Protein AF-A0A9D3ZYN7-F1 (afdb_monomer_lite)

Foldseek 3Di:
DDDPVQQCDCVVVVHVNDPPVVVVLLVVLVVVLVCLLPPCVDPVVVVCCVPFNVVSDLLPTDDDPDDDPNNVSSNVSCVVCVVVDDDPDDPVPPDDVVPPD

pLDDT: mean 78.87, std 13.66, range [35.66, 93.31]

Organism: NCBI:txid47602

Structure (mmCIF, N/CA/C/O backbone):
data_AF-A0A9D3ZYN7-F1
#
_entry.id   AF-A0A9D3ZYN7-F1
#
loop_
_atom_site.group_PDB
_atom_site.id
_atom_site.type_symbol
_atom_site.label_atom_id
_atom_site.label_alt_id
_atom_site.label_comp_id
_atom_site.label_asym_id
_atom_site.label_entity_id
_atom_site.label_seq_id
_atom_site.pdbx_PDB_ins_code
_atom_site.Cartn_x
_atom_site.Cartn_y
_atom_site.Cartn_z
_atom_site.occupancy
_atom_site.B_iso_or_equiv
_atom_site.auth_seq_id
_atom_site.auth_comp_id
_atom_site.auth_asym_id
_atom_site.auth_atom_id
_atom_site.pdbx_PDB_model_num
ATOM 1 N N . MET A 1 1 ? 27.147 14.239 -19.522 1.00 59.78 1 MET A N 1
ATOM 2 C CA . MET A 1 1 ? 26.603 13.266 -18.548 1.00 59.78 1 MET A CA 1
ATOM 3 C C . MET A 1 1 ? 25.426 12.561 -19.214 1.00 59.78 1 MET A C 1
ATOM 5 O O . MET A 1 1 ? 24.593 13.255 -19.784 1.00 59.78 1 MET A O 1
ATOM 9 N N . LEU A 1 2 ? 25.399 11.224 -19.264 1.00 70.38 2 LEU A N 1
ATOM 10 C CA . LEU A 1 2 ? 24.319 10.483 -19.938 1.00 70.38 2 LEU A CA 1
ATOM 11 C C . LEU A 1 2 ? 22.997 10.612 -19.151 1.00 70.38 2 LEU A C 1
ATOM 13 O O . LEU A 1 2 ? 23.034 10.552 -17.920 1.00 70.38 2 LEU A O 1
ATOM 17 N N . PRO A 1 3 ? 21.834 10.765 -19.813 1.00 78.62 3 PRO A N 1
ATOM 18 C CA . PRO A 1 3 ? 20.543 10.812 -19.130 1.00 78.62 3 PRO A CA 1
ATOM 19 C C . PRO A 1 3 ? 20.247 9.500 -18.389 1.00 78.62 3 PRO A C 1
ATOM 21 O O . PRO A 1 3 ? 20.380 8.423 -18.969 1.00 78.62 3 PRO A O 1
ATOM 24 N N . TRP A 1 4 ? 19.762 9.575 -17.143 1.00 74.56 4 TRP A N 1
ATOM 25 C CA . TRP A 1 4 ? 19.397 8.402 -16.324 1.00 74.56 4 TRP A CA 1
ATOM 26 C C . TRP A 1 4 ? 18.426 7.449 -17.040 1.00 74.56 4 TRP A C 1
ATOM 28 O O . TRP A 1 4 ? 18.565 6.230 -16.968 1.00 74.56 4 TRP A O 1
ATOM 38 N N . LYS A 1 5 ? 17.498 8.011 -17.826 1.00 75.12 5 LYS A N 1
ATOM 39 C CA . LYS A 1 5 ? 16.547 7.257 -18.656 1.00 75.12 5 LYS 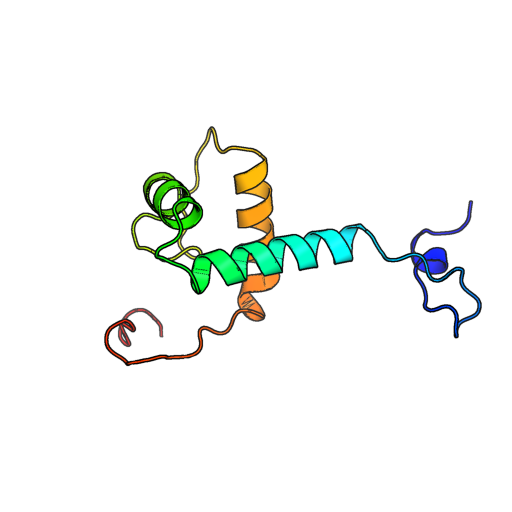A CA 1
ATOM 40 C C . LYS A 1 5 ? 17.224 6.344 -19.681 1.00 75.12 5 LYS A C 1
ATOM 42 O O . LYS A 1 5 ? 16.681 5.288 -19.977 1.00 75.12 5 LYS A O 1
ATOM 47 N N . ASN A 1 6 ? 18.396 6.724 -20.191 1.00 75.44 6 ASN A N 1
ATOM 48 C CA . ASN A 1 6 ? 19.135 5.945 -21.187 1.00 75.44 6 ASN A CA 1
ATOM 49 C C . ASN A 1 6 ? 19.914 4.801 -20.530 1.00 75.44 6 ASN A C 1
ATOM 51 O O . ASN A 1 6 ? 20.119 3.768 -21.151 1.00 75.44 6 ASN A O 1
ATOM 55 N N . LEU A 1 7 ? 20.314 4.960 -19.264 1.00 76.50 7 LEU A N 1
ATOM 56 C CA . LEU A 1 7 ? 20.956 3.898 -18.485 1.00 76.50 7 LEU A CA 1
ATOM 57 C C . LEU A 1 7 ? 19.952 2.829 -18.036 1.00 76.50 7 LEU A C 1
ATOM 59 O O . LEU A 1 7 ? 20.335 1.667 -17.876 1.00 76.50 7 LEU A O 1
ATOM 63 N N . CYS A 1 8 ? 18.684 3.226 -17.864 1.00 77.69 8 CYS A N 1
ATOM 64 C CA . CYS A 1 8 ? 17.621 2.343 -17.392 1.00 77.69 8 CYS A CA 1
ATOM 65 C C . CYS A 1 8 ? 16.928 1.510 -18.479 1.00 77.69 8 CYS A C 1
ATOM 67 O O . CYS A 1 8 ? 16.031 0.725 -18.176 1.00 77.69 8 CYS A O 1
ATOM 69 N N . GLN A 1 9 ? 17.312 1.680 -19.746 1.00 77.62 9 GLN A N 1
ATOM 70 C CA . GLN A 1 9 ? 16.752 0.885 -20.836 1.00 77.62 9 GLN A CA 1
ATOM 71 C C . GLN A 1 9 ? 17.222 -0.577 -20.745 1.00 77.62 9 GLN A C 1
ATOM 73 O O . GLN A 1 9 ? 18.336 -0.832 -20.275 1.00 77.62 9 GLN A O 1
ATOM 78 N N . PRO A 1 10 ? 16.414 -1.547 -21.214 1.00 73.06 10 PRO A N 1
ATOM 79 C CA . PRO A 1 10 ? 16.808 -2.951 -21.254 1.00 73.06 10 PRO A CA 1
ATOM 80 C C . PRO A 1 10 ? 18.128 -3.152 -22.007 1.00 73.06 10 PRO A C 1
ATOM 82 O O . PRO A 1 10 ? 18.383 -2.481 -23.009 1.00 73.06 10 PRO A O 1
ATOM 85 N N . LYS A 1 11 ? 18.940 -4.136 -21.590 1.00 76.56 11 LYS A N 1
ATOM 86 C CA . LYS A 1 11 ? 20.223 -4.451 -22.255 1.00 76.56 11 LYS A CA 1
ATOM 87 C C . LYS A 1 11 ? 20.077 -4.718 -23.758 1.00 76.56 11 LYS A C 1
ATOM 89 O O . LYS A 1 11 ? 20.979 -4.403 -24.525 1.00 76.56 11 LYS A O 1
ATOM 94 N N . GLY A 1 12 ? 18.919 -5.231 -24.187 1.00 73.69 12 GLY A N 1
ATOM 95 C CA . GLY A 1 12 ? 18.593 -5.456 -25.60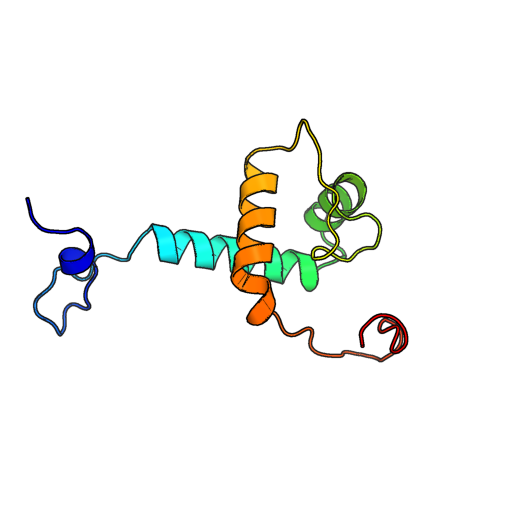0 1.00 73.69 12 GLY A CA 1
ATOM 96 C C . GLY A 1 12 ? 18.511 -4.186 -26.461 1.00 73.69 12 GLY A C 1
ATOM 97 O O . GLY A 1 12 ? 18.594 -4.289 -27.677 1.00 73.69 12 GLY A O 1
ATOM 98 N N . 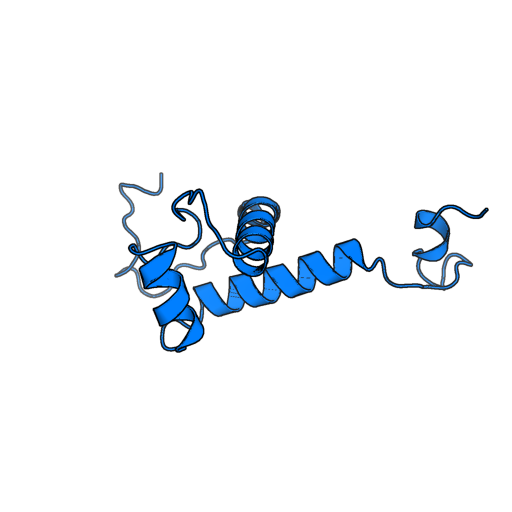MET A 1 13 ? 18.400 -2.997 -25.858 1.00 75.19 13 MET A N 1
ATOM 99 C CA . MET A 1 13 ? 18.437 -1.699 -26.552 1.00 75.19 13 MET A CA 1
ATOM 100 C C . MET A 1 13 ? 19.823 -1.027 -26.512 1.00 75.19 13 MET A C 1
ATOM 102 O O . MET A 1 13 ? 19.937 0.167 -26.774 1.00 75.19 13 MET A O 1
ATOM 106 N N . GLY A 1 14 ? 20.890 -1.759 -26.169 1.00 67.81 14 GLY A N 1
ATOM 107 C CA . GLY A 1 14 ? 22.255 -1.211 -26.130 1.00 67.81 14 GLY A CA 1
ATOM 108 C C . GLY A 1 14 ? 22.555 -0.340 -24.904 1.00 67.81 14 GLY A C 1
ATOM 109 O O . GLY A 1 14 ? 23.568 0.355 -24.864 1.00 67.81 14 GLY A O 1
ATOM 110 N N . ALA A 1 15 ? 21.687 -0.380 -23.894 1.00 75.19 15 ALA A N 1
ATOM 111 C CA . ALA A 1 15 ? 21.873 0.283 -22.610 1.00 75.19 15 ALA A CA 1
ATOM 112 C C . ALA A 1 15 ? 22.439 -0.659 -21.539 1.00 75.19 15 ALA A C 1
ATOM 114 O O . ALA A 1 15 ? 22.509 -1.874 -21.714 1.00 75.19 15 ALA A O 1
ATOM 115 N N . ILE A 1 16 ? 22.820 -0.098 -20.388 1.00 78.19 16 ILE A N 1
ATOM 116 C CA . ILE A 1 16 ? 23.442 -0.859 -19.290 1.00 78.19 16 ILE A CA 1
ATOM 117 C C . ILE A 1 16 ? 22.436 -1.816 -18.617 1.00 78.19 16 ILE A C 1
ATOM 119 O O . ILE A 1 16 ? 22.837 -2.834 -18.045 1.00 78.19 16 ILE A O 1
ATOM 123 N N . GLY A 1 17 ? 21.129 -1.543 -18.714 1.00 70.00 17 GLY A N 1
ATOM 124 C CA . GLY A 1 17 ? 20.099 -2.348 -18.055 1.00 70.00 17 GLY A CA 1
ATOM 125 C C . GLY A 1 17 ? 20.003 -2.089 -16.557 1.00 70.00 17 GLY A C 1
ATOM 126 O O . GLY A 1 17 ? 19.695 -3.012 -15.805 1.00 70.00 17 GLY A O 1
ATOM 127 N N . ILE A 1 18 ? 20.311 -0.869 -16.108 1.00 75.00 18 ILE A N 1
ATOM 128 C CA . ILE A 1 18 ? 20.157 -0.486 -14.702 1.00 75.00 18 ILE A CA 1
ATOM 129 C C . ILE A 1 18 ? 18.662 -0.380 -14.398 1.00 75.00 18 ILE A C 1
ATOM 131 O O . ILE A 1 18 ? 17.901 0.194 -15.163 1.00 75.00 18 ILE A O 1
ATOM 135 N N . GLN A 1 19 ? 18.201 -0.936 -13.287 1.00 78.31 19 GLN A N 1
ATOM 136 C CA . GLN A 1 19 ? 16.797 -0.790 -12.928 1.00 78.31 19 GLN A CA 1
ATOM 137 C C . GLN A 1 19 ? 16.514 0.644 -12.467 1.00 78.31 19 GLN A C 1
ATOM 139 O O . GLN A 1 19 ? 17.245 1.184 -11.633 1.00 78.31 19 GLN A O 1
ATOM 144 N N . ASP A 1 20 ? 15.436 1.254 -12.964 1.00 83.81 20 ASP A N 1
ATOM 145 C CA . ASP A 1 20 ? 14.989 2.544 -12.443 1.00 83.81 20 ASP A CA 1
ATOM 146 C C . ASP A 1 20 ? 14.581 2.375 -10.969 1.00 83.81 20 ASP A C 1
ATOM 148 O O . ASP A 1 20 ? 13.522 1.829 -10.649 1.00 83.81 20 ASP A O 1
ATOM 152 N N . MET A 1 21 ? 15.444 2.841 -10.062 1.00 83.56 21 MET A N 1
ATOM 153 C CA . MET A 1 21 ? 15.241 2.724 -8.617 1.00 83.56 21 MET A CA 1
ATOM 154 C C . MET A 1 21 ? 13.955 3.401 -8.148 1.00 83.56 21 MET A C 1
ATOM 156 O O . MET A 1 21 ? 13.366 2.961 -7.164 1.00 83.56 21 MET A O 1
ATOM 160 N N . ARG A 1 22 ? 13.492 4.455 -8.833 1.00 86.06 22 ARG A N 1
ATOM 161 C CA . ARG A 1 22 ? 12.237 5.116 -8.467 1.00 86.06 22 ARG A CA 1
ATOM 162 C C . ARG A 1 22 ? 11.065 4.185 -8.730 1.00 86.06 22 ARG A C 1
ATOM 164 O O . ARG A 1 22 ? 10.255 3.973 -7.833 1.00 86.06 22 ARG A O 1
ATOM 171 N N . LEU A 1 23 ? 11.005 3.600 -9.926 1.00 84.44 23 LEU A N 1
ATOM 172 C CA . LEU A 1 23 ? 9.960 2.639 -10.286 1.00 84.44 23 LEU A CA 1
ATOM 173 C C . LEU A 1 23 ? 10.033 1.384 -9.415 1.00 84.44 23 LEU A C 1
ATOM 175 O O . LEU A 1 23 ? 9.003 0.897 -8.955 1.00 84.44 23 LEU A O 1
ATOM 179 N N . PHE A 1 24 ? 11.240 0.903 -9.119 1.00 86.56 24 PHE A N 1
ATOM 180 C CA . PHE A 1 24 ? 11.423 -0.231 -8.220 1.00 86.56 24 PHE A CA 1
ATOM 181 C C . PHE A 1 24 ? 10.930 0.062 -6.799 1.00 86.56 24 PHE A C 1
ATOM 183 O O . PHE A 1 24 ? 10.204 -0.745 -6.225 1.00 86.56 24 PHE A O 1
ATOM 190 N N . ASN A 1 25 ? 11.249 1.235 -6.248 1.00 90.19 25 ASN A N 1
ATOM 191 C CA . ASN A 1 25 ? 10.766 1.638 -4.929 1.00 90.19 25 ASN A CA 1
ATOM 192 C C . ASN A 1 25 ? 9.243 1.800 -4.900 1.00 90.19 25 ASN A C 1
ATOM 194 O O . ASN A 1 25 ? 8.614 1.358 -3.942 1.00 90.19 25 ASN A O 1
ATOM 198 N N . ILE A 1 26 ? 8.637 2.369 -5.948 1.00 89.06 26 ILE A N 1
ATOM 199 C CA . ILE A 1 26 ? 7.172 2.446 -6.071 1.00 89.06 26 ILE A CA 1
ATOM 200 C C . ILE A 1 26 ? 6.567 1.037 -6.090 1.00 89.06 26 ILE A C 1
ATOM 202 O O . ILE A 1 26 ? 5.605 0.785 -5.371 1.00 89.06 26 ILE A O 1
ATOM 206 N N . ALA A 1 27 ? 7.156 0.097 -6.833 1.00 89.56 27 ALA A N 1
ATOM 207 C CA . ALA A 1 27 ? 6.699 -1.291 -6.861 1.00 89.56 27 ALA A CA 1
ATOM 208 C C . ALA A 1 27 ? 6.833 -1.981 -5.489 1.00 89.56 27 ALA A C 1
ATOM 210 O O . ALA A 1 27 ? 5.927 -2.696 -5.059 1.00 89.56 27 ALA A O 1
ATOM 211 N N . LEU A 1 28 ? 7.930 -1.739 -4.762 1.00 91.38 28 LEU A N 1
ATOM 212 C CA . LEU A 1 28 ? 8.115 -2.252 -3.402 1.00 91.38 28 LEU A CA 1
ATOM 213 C C . LEU A 1 28 ? 7.089 -1.673 -2.424 1.00 91.38 28 LEU A C 1
ATOM 215 O O . LEU A 1 28 ? 6.537 -2.424 -1.619 1.00 91.38 28 LEU A O 1
ATOM 219 N N . LEU A 1 29 ? 6.812 -0.369 -2.502 1.00 93.31 29 LEU A N 1
ATOM 220 C CA . LEU A 1 29 ? 5.775 0.281 -1.702 1.00 93.31 29 LEU A CA 1
ATOM 221 C C . LEU A 1 29 ? 4.391 -0.273 -2.051 1.00 93.31 29 LEU A C 1
ATOM 223 O O . LEU A 1 29 ? 3.654 -0.652 -1.146 1.00 93.31 29 LEU A O 1
ATOM 227 N N . GLY A 1 30 ? 4.082 -0.438 -3.339 1.00 91.06 30 GLY A N 1
ATOM 228 C CA . GLY A 1 30 ? 2.861 -1.092 -3.806 1.00 91.06 30 GLY A CA 1
ATOM 229 C C . GLY A 1 30 ? 2.706 -2.504 -3.243 1.00 91.06 30 GLY A C 1
ATOM 230 O O . GLY A 1 30 ? 1.645 -2.861 -2.740 1.00 91.06 30 GLY A O 1
ATOM 231 N N . ARG A 1 31 ? 3.783 -3.294 -3.195 1.00 90.62 31 ARG A N 1
ATOM 232 C CA . ARG A 1 31 ? 3.758 -4.611 -2.541 1.00 90.62 31 ARG A CA 1
ATOM 233 C C . ARG A 1 31 ? 3.429 -4.515 -1.048 1.00 90.62 31 ARG A C 1
ATOM 235 O O . ARG A 1 31 ? 2.736 -5.390 -0.535 1.00 90.62 31 ARG A O 1
ATOM 242 N N . GLN A 1 32 ? 3.904 -3.489 -0.337 1.00 91.88 32 GLN A N 1
ATOM 243 C CA . GLN A 1 32 ? 3.523 -3.290 1.067 1.00 91.88 32 GLN A CA 1
ATOM 244 C C . GLN A 1 32 ? 2.052 -2.892 1.206 1.00 91.88 32 GLN A C 1
ATOM 246 O O . GLN A 1 32 ? 1.369 -3.452 2.058 1.00 91.88 32 GLN A O 1
ATOM 251 N N . VAL A 1 33 ? 1.550 -2.003 0.343 1.00 90.75 33 VAL A N 1
ATOM 252 C CA . VAL A 1 33 ? 0.122 -1.641 0.288 1.00 90.75 33 VAL A CA 1
ATOM 253 C C . VAL A 1 33 ? -0.730 -2.890 0.068 1.00 90.75 33 VAL A C 1
ATOM 255 O O . VAL A 1 33 ? -1.640 -3.155 0.848 1.00 90.75 33 VAL A O 1
ATOM 258 N N . TRP A 1 34 ? -0.366 -3.731 -0.903 1.00 89.12 34 TRP A N 1
ATOM 259 C CA . TRP A 1 34 ? -1.046 -5.000 -1.165 1.00 89.12 34 TRP A CA 1
ATOM 260 C C . TRP A 1 34 ? -1.073 -5.915 0.067 1.00 89.12 34 TRP A C 1
ATOM 262 O O . TRP A 1 34 ? -2.104 -6.505 0.383 1.00 89.12 34 TRP A O 1
ATOM 272 N N . ARG A 1 35 ? 0.039 -6.015 0.807 1.00 90.44 35 ARG A N 1
ATOM 273 C CA . ARG A 1 35 ? 0.093 -6.808 2.047 1.00 90.44 35 ARG A CA 1
ATOM 274 C C . ARG A 1 35 ? -0.806 -6.239 3.139 1.00 90.44 35 ARG A C 1
ATOM 276 O O . ARG A 1 35 ? -1.407 -7.026 3.859 1.00 90.44 35 ARG A O 1
ATOM 283 N N . LEU A 1 36 ? -0.898 -4.915 3.266 1.00 89.50 36 LEU A N 1
ATOM 284 C CA . LEU A 1 36 ? -1.800 -4.278 4.227 1.00 89.50 36 LEU A CA 1
ATOM 285 C C . LEU A 1 36 ? -3.266 -4.547 3.875 1.00 89.50 36 LEU A C 1
ATOM 287 O O . LEU A 1 36 ? -4.055 -4.817 4.767 1.00 89.50 36 LEU A O 1
ATOM 291 N N . VAL A 1 37 ? -3.620 -4.560 2.589 1.00 87.06 37 VAL A N 1
ATOM 292 C CA . VAL A 1 37 ? -4.987 -4.885 2.152 1.00 87.06 37 VAL A CA 1
ATOM 293 C C . VAL A 1 37 ? -5.337 -6.355 2.423 1.00 87.06 37 VAL A C 1
ATOM 295 O O . VAL A 1 37 ? -6.426 -6.647 2.910 1.00 87.06 37 VAL A O 1
ATOM 298 N N . ASN A 1 38 ? -4.416 -7.283 2.145 1.00 87.38 38 ASN A N 1
ATOM 299 C CA . ASN A 1 38 ? -4.70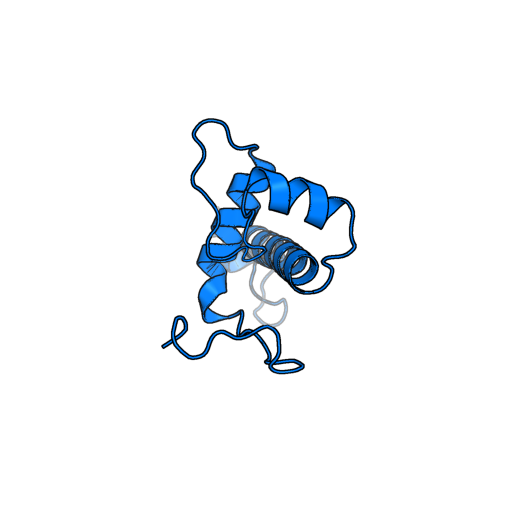1 -8.724 2.187 1.00 87.38 38 ASN A CA 1
ATOM 300 C C . ASN A 1 38 ? -4.420 -9.395 3.542 1.00 87.38 38 ASN A C 1
ATOM 302 O O . ASN A 1 38 ? -4.915 -10.490 3.790 1.00 87.38 38 ASN A O 1
ATOM 306 N N . ASN A 1 39 ? -3.612 -8.793 4.420 1.00 89.75 39 ASN A N 1
ATOM 307 C CA . ASN A 1 39 ? -3.191 -9.410 5.682 1.00 89.75 39 ASN A CA 1
ATOM 308 C C . ASN A 1 39 ? -3.551 -8.545 6.897 1.00 89.75 39 ASN A C 1
ATOM 310 O O . ASN A 1 39 ? -2.681 -7.958 7.557 1.00 89.75 39 ASN A O 1
ATOM 314 N N . LYS A 1 40 ? -4.852 -8.519 7.202 1.00 88.25 40 LYS A N 1
ATOM 315 C CA . LYS A 1 40 ? -5.426 -7.768 8.327 1.00 88.25 40 LYS A CA 1
ATOM 316 C C . LYS A 1 40 ? -5.020 -8.304 9.706 1.00 88.25 40 LYS A C 1
ATOM 318 O O . LYS A 1 40 ? -4.962 -7.559 10.678 1.00 88.25 40 LYS A O 1
ATOM 323 N N . GLU A 1 41 ? -4.650 -9.581 9.797 1.00 89.25 41 GLU A N 1
ATOM 324 C CA . GLU A 1 41 ? -4.224 -10.182 11.067 1.00 89.25 41 GLU A CA 1
ATOM 325 C C . GLU A 1 41 ? -2.808 -9.789 11.493 1.00 89.25 41 GLU A C 1
ATOM 327 O O . GLU A 1 41 ? -2.435 -9.948 12.661 1.00 89.25 41 GLU A O 1
ATOM 332 N N . SER A 1 42 ? -2.017 -9.243 10.567 1.00 91.50 42 SER A N 1
ATOM 333 C CA . SER A 1 42 ? -0.657 -8.818 10.867 1.00 91.50 42 SER A CA 1
ATOM 334 C C . SER A 1 42 ? -0.625 -7.693 11.908 1.00 91.50 42 SER A C 1
ATOM 336 O O . SER A 1 42 ? -1.409 -6.746 11.874 1.00 91.50 42 SER A O 1
ATOM 338 N N . ILE A 1 43 ? 0.356 -7.747 12.814 1.00 92.50 43 ILE A N 1
ATOM 339 C CA . ILE A 1 43 ? 0.603 -6.672 13.792 1.00 92.50 43 ILE A CA 1
ATOM 340 C C . ILE A 1 43 ? 0.823 -5.335 13.070 1.00 92.50 43 ILE A C 1
ATOM 342 O O . ILE A 1 43 ? 0.336 -4.300 13.514 1.00 92.50 43 ILE A O 1
ATOM 346 N N . CYS A 1 44 ? 1.509 -5.366 11.924 1.00 90.38 44 CYS A N 1
ATOM 347 C CA . CYS A 1 44 ? 1.727 -4.195 11.079 1.00 90.38 44 CYS A CA 1
ATOM 348 C C . CYS A 1 44 ? 0.401 -3.553 10.651 1.00 90.38 44 CYS A C 1
ATOM 350 O O . CYS A 1 44 ? 0.233 -2.344 10.805 1.00 90.38 44 CYS A O 1
ATOM 352 N N . PHE A 1 45 ? -0.561 -4.359 10.191 1.00 91.94 45 PHE A N 1
ATOM 353 C CA . PHE A 1 45 ? -1.896 -3.869 9.874 1.00 91.94 45 PHE A CA 1
ATOM 354 C C . PHE A 1 45 ? -2.582 -3.282 11.105 1.00 91.94 45 PHE A C 1
ATOM 356 O O . PHE A 1 45 ? -3.030 -2.145 11.043 1.00 91.94 45 PHE A O 1
ATOM 363 N N . LYS A 1 46 ? -2.615 -3.992 12.237 1.00 91.94 46 LYS A N 1
ATOM 364 C CA . LYS A 1 46 ? -3.301 -3.540 13.467 1.00 91.94 46 LYS A CA 1
ATOM 365 C C . LYS A 1 46 ? -2.740 -2.214 14.005 1.00 91.94 46 LYS A C 1
ATOM 367 O O . LYS A 1 46 ? -3.488 -1.330 14.418 1.00 91.94 46 LYS A O 1
ATOM 372 N N . VAL A 1 47 ? -1.419 -2.034 13.952 1.00 91.31 47 VAL A N 1
ATOM 373 C CA . VAL A 1 47 ? -0.752 -0.788 14.372 1.00 91.31 47 VAL A CA 1
ATOM 374 C C . VAL A 1 47 ? -1.000 0.356 13.384 1.00 91.31 47 VAL A C 1
ATOM 376 O O . VAL A 1 47 ? -1.195 1.496 13.801 1.00 91.31 47 VAL A O 1
ATOM 379 N N . LEU A 1 48 ? -0.976 0.087 12.076 1.00 90.38 48 LEU A N 1
ATOM 380 C CA . LEU A 1 48 ? -1.159 1.138 11.073 1.00 90.38 48 LEU A CA 1
ATOM 381 C C . LEU A 1 48 ? -2.631 1.534 10.900 1.00 90.38 48 LEU A C 1
ATOM 383 O O . LEU A 1 48 ? -2.905 2.726 10.803 1.00 90.38 48 LEU A O 1
ATOM 387 N N . SER A 1 49 ? -3.560 0.578 10.915 1.00 90.44 49 SER A N 1
ATOM 388 C CA . SER A 1 49 ? -5.011 0.817 10.831 1.00 90.44 49 SER A CA 1
ATOM 389 C C . SER A 1 49 ? -5.489 1.679 11.991 1.00 90.44 49 SER A C 1
ATOM 391 O O . SER A 1 49 ? -5.987 2.778 11.763 1.00 90.44 49 SER A O 1
ATOM 393 N N . SER A 1 50 ? -5.206 1.270 13.232 1.00 90.12 50 SER A N 1
ATOM 394 C CA . SER A 1 50 ? -5.583 2.029 14.435 1.00 90.12 50 SER A CA 1
ATOM 395 C C . SER A 1 50 ? -5.105 3.483 14.426 1.00 90.12 50 SER A C 1
ATOM 397 O O . SER A 1 50 ? -5.777 4.357 14.971 1.00 90.12 50 SER A O 1
ATOM 399 N N . LYS A 1 51 ? -3.958 3.764 13.797 1.00 89.62 51 LYS A N 1
ATOM 400 C CA . LYS A 1 51 ? -3.391 5.114 13.740 1.00 89.62 51 LYS A CA 1
ATOM 401 C C . LYS A 1 51 ? -3.828 5.924 12.520 1.00 89.62 51 LYS A C 1
ATOM 403 O O . LYS A 1 51 ? -4.030 7.130 12.646 1.00 89.62 51 LYS A O 1
ATOM 408 N N . TYR A 1 52 ? -3.909 5.301 11.347 1.00 89.31 52 TYR A N 1
ATOM 409 C CA . TYR A 1 52 ? -3.992 6.009 10.068 1.00 89.31 52 TYR A CA 1
ATOM 410 C C . TYR A 1 52 ? -5.261 5.721 9.261 1.00 89.31 52 TYR A C 1
ATOM 412 O O . TYR A 1 52 ? -5.674 6.579 8.486 1.00 89.31 52 TYR A O 1
ATOM 420 N N . PHE A 1 53 ? -5.884 4.556 9.423 1.00 88.06 53 PHE A N 1
ATOM 421 C CA . PHE A 1 53 ? -7.095 4.156 8.697 1.00 88.06 53 PHE A CA 1
ATOM 422 C C . PHE A 1 53 ? -7.964 3.249 9.590 1.00 88.06 53 PHE A C 1
ATOM 424 O O . PHE A 1 53 ? -7.982 2.034 9.405 1.00 88.06 53 PHE A O 1
ATOM 431 N N . PRO A 1 54 ? -8.658 3.819 10.593 1.00 84.50 54 PRO A N 1
ATOM 432 C CA . PRO A 1 54 ? -9.391 3.035 11.591 1.00 84.50 54 PRO A CA 1
ATOM 433 C C . PRO A 1 54 ? -10.595 2.278 11.012 1.00 84.50 54 PRO A C 1
ATOM 435 O O . PRO A 1 54 ? -11.010 1.285 11.594 1.00 84.50 54 PRO A O 1
ATOM 438 N N . ASP A 1 55 ? -11.111 2.697 9.852 1.00 83.25 55 ASP A N 1
ATOM 439 C CA . ASP A 1 55 ? -12.214 2.031 9.141 1.00 83.25 55 ASP A CA 1
ATOM 440 C C . ASP A 1 55 ? -11.746 0.832 8.287 1.00 83.25 55 ASP A C 1
ATOM 442 O O . ASP A 1 55 ? -12.420 0.438 7.337 1.00 83.25 55 ASP A O 1
ATOM 446 N N . ASP A 1 56 ? -10.539 0.310 8.541 1.00 81.19 56 ASP A N 1
ATOM 447 C CA . ASP A 1 56 ? -9.874 -0.764 7.784 1.00 81.19 56 ASP A CA 1
ATOM 448 C C . ASP A 1 56 ? -9.700 -0.508 6.276 1.00 81.19 56 ASP A C 1
ATOM 450 O O . ASP A 1 56 ? -9.270 -1.389 5.524 1.00 81.19 56 ASP A O 1
ATOM 454 N N . ASN A 1 57 ? -9.975 0.714 5.820 1.00 83.38 57 ASN A N 1
ATOM 455 C CA . ASN A 1 57 ? -9.837 1.119 4.433 1.00 83.38 57 ASN A CA 1
ATOM 456 C C . ASN A 1 57 ? -8.626 2.042 4.260 1.00 83.38 57 ASN A C 1
ATOM 458 O O . ASN A 1 57 ? -8.698 3.252 4.482 1.00 83.38 57 ASN A O 1
ATOM 462 N N . ILE A 1 58 ? -7.512 1.468 3.799 1.00 85.06 58 ILE A N 1
ATOM 463 C CA . ILE A 1 58 ? -6.259 2.198 3.553 1.00 85.06 58 ILE A CA 1
ATOM 464 C C . ILE A 1 58 ? -6.411 3.335 2.527 1.00 85.06 58 ILE A C 1
ATOM 466 O O . ILE A 1 58 ? -5.668 4.314 2.582 1.00 85.06 58 ILE A O 1
ATOM 470 N N . PHE A 1 59 ? -7.392 3.249 1.622 1.00 82.94 59 PHE A N 1
ATOM 471 C CA . PHE A 1 59 ? -7.672 4.287 0.625 1.00 82.94 59 PHE A CA 1
ATOM 472 C C . PHE A 1 59 ? -8.449 5.479 1.198 1.00 82.94 59 PHE A C 1
ATOM 474 O O . PHE A 1 59 ? -8.507 6.528 0.558 1.00 82.94 59 PHE A O 1
ATOM 481 N N . LYS A 1 60 ? -9.020 5.338 2.400 1.00 81.50 60 LYS A N 1
ATOM 482 C CA . LYS A 1 60 ? -9.691 6.404 3.164 1.00 81.50 60 LYS A CA 1
ATOM 483 C C . LYS A 1 60 ? -8.837 6.872 4.352 1.00 81.50 60 LYS A C 1
ATOM 485 O O . LYS A 1 60 ? -9.362 7.336 5.360 1.00 81.50 60 LYS A O 1
ATOM 490 N N . ALA A 1 61 ? -7.513 6.740 4.254 1.00 83.31 61 ALA A N 1
ATOM 491 C CA . ALA A 1 61 ? -6.610 7.107 5.336 1.00 83.31 61 ALA A CA 1
ATOM 492 C C . ALA A 1 61 ? -6.721 8.585 5.752 1.00 83.31 61 ALA A C 1
ATOM 494 O O . ALA A 1 61 ? -6.827 9.494 4.925 1.00 83.31 61 ALA A O 1
ATOM 495 N N . LYS A 1 62 ? -6.623 8.832 7.060 1.00 76.62 62 LYS A N 1
ATOM 496 C CA . LYS A 1 62 ? -6.694 10.167 7.650 1.00 76.62 62 LYS A CA 1
ATOM 497 C C . LYS A 1 62 ? -5.395 10.938 7.416 1.00 76.62 62 LYS A C 1
ATOM 499 O O . LYS A 1 62 ? -4.294 10.445 7.672 1.00 76.62 62 LYS A O 1
ATOM 504 N N . ARG A 1 63 ? -5.522 12.204 7.009 1.00 72.06 63 ARG A N 1
ATOM 505 C CA . ARG A 1 63 ? -4.389 13.135 6.949 1.00 72.06 63 ARG A CA 1
ATOM 506 C C . ARG A 1 63 ? -3.965 13.521 8.370 1.00 72.06 63 ARG A C 1
ATOM 508 O O . ARG A 1 63 ? -4.795 13.934 9.176 1.00 72.06 63 ARG A O 1
ATOM 515 N N . MET A 1 64 ? -2.679 13.370 8.678 1.00 79.44 64 MET A N 1
ATOM 516 C CA . MET A 1 64 ? -2.100 13.685 9.987 1.00 79.44 64 MET A CA 1
ATOM 517 C C . MET A 1 64 ? -0.930 14.659 9.849 1.00 79.44 64 MET A C 1
ATOM 519 O O . MET A 1 64 ? -0.037 14.422 9.039 1.00 79.44 64 MET A O 1
ATOM 523 N N . ASP A 1 65 ? -0.876 15.673 10.715 1.00 72.44 65 ASP A N 1
ATOM 524 C CA . ASP A 1 65 ? 0.174 16.706 10.690 1.00 72.44 65 ASP A CA 1
ATOM 525 C C . ASP A 1 65 ? 1.565 16.189 11.096 1.00 72.44 65 ASP A C 1
ATOM 527 O O . ASP A 1 65 ? 2.584 16.727 10.674 1.00 72.44 65 ASP A O 1
ATOM 531 N N . LYS A 1 66 ? 1.629 15.119 11.900 1.00 81.94 66 LYS A N 1
ATOM 532 C CA . LYS A 1 66 ? 2.880 14.483 12.361 1.00 81.94 66 LYS A CA 1
ATOM 533 C C . LYS A 1 66 ? 2.935 13.008 11.968 1.00 81.94 66 LYS A C 1
ATOM 535 O O . LYS A 1 66 ? 3.100 12.119 12.808 1.00 81.94 66 LYS A O 1
ATOM 540 N N . ALA A 1 67 ? 2.716 12.729 10.688 1.00 83.25 67 ALA A N 1
ATOM 541 C CA . ALA A 1 67 ? 2.864 11.380 10.163 1.00 83.25 67 ALA A CA 1
ATOM 542 C C . ALA A 1 67 ? 4.342 10.965 10.080 1.00 83.25 67 ALA A C 1
ATOM 544 O O . ALA A 1 67 ? 5.227 11.776 9.815 1.00 83.25 67 ALA A O 1
ATOM 545 N N . LEU A 1 68 ? 4.603 9.673 10.288 1.00 87.56 68 LEU A N 1
ATOM 546 C CA . LEU A 1 68 ? 5.920 9.086 10.057 1.00 87.56 68 LEU A CA 1
ATOM 547 C C . LEU A 1 68 ? 6.247 9.150 8.561 1.00 87.56 68 LEU A C 1
ATOM 549 O O . LEU A 1 68 ? 5.374 8.887 7.734 1.00 87.56 68 LEU A O 1
ATOM 553 N N . LEU A 1 69 ? 7.507 9.424 8.211 1.00 87.69 69 LEU A N 1
ATOM 554 C CA . LEU A 1 69 ? 7.952 9.477 6.813 1.00 87.69 69 LEU A CA 1
ATOM 555 C C . LEU A 1 69 ? 7.614 8.184 6.056 1.00 87.69 69 LEU A C 1
ATOM 557 O O . LEU A 1 69 ? 7.138 8.225 4.928 1.00 87.69 69 LEU A O 1
ATOM 561 N N . THR A 1 70 ? 7.784 7.034 6.711 1.00 87.69 70 THR A N 1
ATOM 562 C CA . THR A 1 70 ? 7.404 5.727 6.165 1.00 87.69 70 THR A CA 1
ATOM 563 C C . THR A 1 70 ? 5.921 5.667 5.801 1.00 87.69 70 THR A C 1
ATOM 565 O O . THR A 1 70 ? 5.579 5.148 4.742 1.00 87.69 70 THR A O 1
ATOM 568 N N . TRP A 1 71 ? 5.044 6.228 6.641 1.00 90.44 71 TRP A N 1
ATOM 569 C CA . TRP A 1 71 ? 3.613 6.289 6.352 1.00 90.44 71 TRP A CA 1
ATOM 570 C C . TRP A 1 71 ? 3.316 7.211 5.172 1.00 90.44 71 TRP A C 1
ATOM 572 O O . TRP A 1 71 ? 2.548 6.832 4.300 1.00 90.44 71 TRP A O 1
ATOM 582 N N . LEU A 1 72 ? 3.952 8.384 5.105 1.00 90.88 72 LEU A N 1
ATOM 583 C CA . LEU A 1 72 ? 3.778 9.307 3.980 1.00 90.88 72 LEU A CA 1
ATOM 584 C C . LEU A 1 72 ? 4.152 8.650 2.646 1.00 90.88 72 LEU A C 1
ATOM 586 O O . LEU A 1 72 ? 3.412 8.783 1.676 1.00 90.88 72 LEU A O 1
ATOM 590 N N . SER A 1 73 ? 5.247 7.887 2.610 1.00 91.50 73 SER A N 1
ATOM 591 C CA . SER A 1 73 ? 5.651 7.130 1.420 1.00 91.50 73 SER A CA 1
ATOM 592 C C . SER A 1 73 ? 4.639 6.046 1.040 1.00 91.50 73 SER A C 1
ATOM 594 O O . SER A 1 73 ? 4.351 5.870 -0.141 1.00 91.50 73 SER A O 1
ATOM 596 N N . ILE A 1 74 ? 4.084 5.329 2.024 1.00 91.06 74 ILE A N 1
ATOM 597 C CA . ILE A 1 74 ? 3.040 4.321 1.791 1.00 91.06 74 ILE A CA 1
ATOM 598 C C . ILE A 1 74 ? 1.764 4.995 1.283 1.00 91.06 74 ILE A C 1
ATOM 600 O O . ILE A 1 74 ? 1.239 4.571 0.264 1.00 91.06 74 ILE A O 1
ATOM 604 N N . ALA A 1 75 ? 1.303 6.065 1.931 1.00 90.00 75 ALA A N 1
ATOM 605 C CA . ALA A 1 75 ? 0.109 6.807 1.540 1.00 90.00 75 ALA A CA 1
ATOM 606 C C . ALA A 1 75 ? 0.228 7.382 0.120 1.00 90.00 75 ALA A C 1
ATOM 608 O O . ALA A 1 75 ? -0.689 7.222 -0.681 1.00 90.00 75 ALA A O 1
ATOM 609 N N . ALA A 1 76 ? 1.381 7.966 -0.222 1.00 89.69 76 ALA A N 1
ATOM 610 C CA . ALA A 1 76 ? 1.652 8.450 -1.572 1.00 89.69 76 ALA A CA 1
ATOM 611 C C . ALA A 1 76 ? 1.635 7.308 -2.603 1.00 89.69 76 ALA A C 1
ATOM 613 O O . ALA A 1 76 ? 1.045 7.451 -3.670 1.00 89.69 76 ALA A O 1
ATOM 614 N N . ALA A 1 77 ? 2.231 6.153 -2.289 1.00 90.25 77 ALA A N 1
ATOM 615 C CA . ALA A 1 77 ? 2.180 4.990 -3.173 1.00 90.25 77 ALA A CA 1
ATOM 616 C C . ALA A 1 77 ? 0.756 4.430 -3.321 1.00 90.25 77 ALA A C 1
ATOM 618 O O . ALA A 1 77 ? 0.370 4.062 -4.427 1.00 90.25 77 ALA A O 1
ATOM 619 N N . THR A 1 78 ? -0.034 4.401 -2.243 1.00 88.81 78 THR A N 1
ATOM 620 C CA . THR A 1 78 ? -1.452 4.016 -2.271 1.00 88.81 78 THR A CA 1
ATOM 621 C C . THR A 1 78 ? -2.249 4.928 -3.200 1.00 88.81 78 THR A C 1
ATOM 623 O O . THR A 1 78 ? -3.039 4.433 -3.997 1.00 88.81 78 THR A O 1
ATOM 626 N N . GLU A 1 79 ? -2.025 6.244 -3.143 1.00 88.38 79 GLU A N 1
ATOM 627 C CA . GLU A 1 79 ? -2.683 7.214 -4.024 1.00 88.38 79 GLU A CA 1
ATOM 628 C C . GLU A 1 79 ? -2.257 7.036 -5.489 1.00 88.38 79 GLU A C 1
ATOM 630 O O . GLU A 1 79 ? -3.106 6.938 -6.372 1.00 88.38 79 GLU A O 1
ATOM 635 N N . MET A 1 80 ? -0.951 6.902 -5.748 1.00 87.19 80 MET A N 1
ATOM 636 C CA . MET A 1 80 ? -0.412 6.681 -7.097 1.00 87.19 80 MET A CA 1
ATOM 637 C C . MET A 1 80 ? -0.923 5.392 -7.747 1.00 87.19 80 MET A C 1
ATOM 639 O O . MET A 1 80 ? -1.083 5.332 -8.964 1.00 87.19 80 MET A O 1
ATOM 643 N N . LEU A 1 81 ? -1.135 4.350 -6.946 1.00 84.94 81 LEU A N 1
ATOM 644 C CA . LEU A 1 81 ? -1.533 3.026 -7.413 1.00 84.94 81 LEU A CA 1
ATOM 645 C C . LEU A 1 81 ? -3.032 2.766 -7.245 1.00 84.94 81 LEU A C 1
ATOM 647 O O . LEU A 1 81 ? -3.477 1.662 -7.541 1.00 84.94 81 LEU A O 1
ATOM 651 N N . LYS A 1 82 ? -3.820 3.755 -6.804 1.00 83.19 82 LYS A N 1
ATOM 652 C CA . LYS A 1 82 ? -5.251 3.599 -6.506 1.00 83.19 82 LYS A CA 1
ATOM 653 C C . LYS A 1 82 ? -6.031 2.983 -7.669 1.00 83.19 82 LYS A C 1
ATOM 655 O O . LYS A 1 82 ? -6.826 2.085 -7.449 1.00 83.19 82 LYS A O 1
ATOM 660 N N . ASN A 1 83 ? -5.731 3.402 -8.899 1.00 78.94 83 ASN A N 1
ATOM 661 C CA . ASN A 1 83 ? -6.380 2.891 -10.113 1.00 78.94 83 ASN A CA 1
ATOM 662 C C . ASN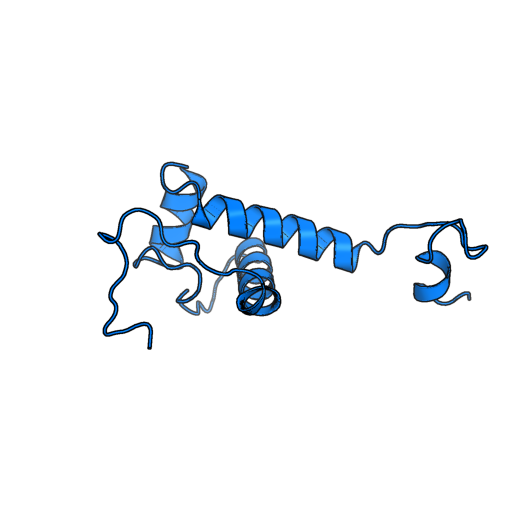 A 1 83 ? -5.889 1.496 -10.541 1.00 78.94 83 ASN A C 1
ATOM 664 O O . ASN A 1 83 ? -6.479 0.895 -11.427 1.00 78.94 83 ASN A O 1
ATOM 668 N N . GLY A 1 84 ? -4.768 1.016 -9.992 1.00 77.25 84 GLY A N 1
ATOM 669 C CA . GLY A 1 84 ? -4.236 -0.328 -10.248 1.00 77.25 84 GLY A CA 1
ATOM 670 C C . GLY A 1 84 ? -4.572 -1.332 -9.145 1.00 77.25 84 GLY A C 1
ATOM 671 O O . GLY A 1 84 ? -4.342 -2.528 -9.314 1.00 77.25 84 GLY A O 1
ATOM 672 N N . PHE A 1 85 ? -5.094 -0.856 -8.013 1.00 71.38 85 PHE A N 1
ATOM 673 C CA . PHE A 1 85 ? -5.619 -1.687 -6.942 1.00 71.38 85 PHE A CA 1
ATOM 674 C C . PHE A 1 85 ? -7.132 -1.813 -7.092 1.00 71.38 85 PHE A C 1
ATOM 676 O O . PHE A 1 85 ? -7.887 -1.135 -6.400 1.00 71.38 85 PHE A O 1
ATOM 683 N N . ASP A 1 86 ? -7.568 -2.718 -7.963 1.00 62.75 86 ASP A N 1
ATOM 684 C CA . ASP A 1 86 ? -8.954 -3.167 -7.938 1.00 62.75 86 ASP A CA 1
ATOM 685 C C . ASP A 1 86 ? -9.144 -4.131 -6.769 1.00 62.75 86 ASP A C 1
ATOM 687 O O . ASP A 1 86 ? -8.444 -5.140 -6.620 1.00 62.75 86 ASP A O 1
ATOM 691 N N . LEU A 1 87 ? -10.084 -3.782 -5.896 1.00 56.06 87 LEU A N 1
ATOM 692 C CA . LEU A 1 87 ? -10.482 -4.614 -4.774 1.00 56.06 87 LEU A CA 1
ATOM 693 C C . LEU A 1 87 ? -11.200 -5.837 -5.355 1.00 56.06 87 LEU A C 1
ATOM 695 O O . LEU A 1 87 ? -12.333 -5.734 -5.820 1.00 56.06 87 LEU A O 1
ATOM 699 N N . GLN A 1 88 ? -10.543 -7.000 -5.374 1.00 51.12 88 GLN A N 1
ATOM 700 C CA . GLN A 1 88 ? -11.256 -8.227 -5.711 1.00 51.12 88 GLN A CA 1
ATOM 701 C C . GLN A 1 88 ? -12.276 -8.513 -4.613 1.00 51.12 88 GLN A C 1
ATOM 703 O O . GLN A 1 88 ? -11.924 -8.715 -3.450 1.00 51.12 88 GLN A O 1
ATOM 708 N N . VAL A 1 89 ? -13.546 -8.506 -5.009 1.00 48.75 89 VAL A N 1
ATOM 709 C CA . VAL A 1 89 ? -14.675 -8.868 -4.162 1.00 48.75 89 VAL A CA 1
ATOM 710 C C . VAL A 1 89 ? -14.486 -10.307 -3.688 1.00 48.75 89 VAL A C 1
ATOM 712 O O . VAL A 1 89 ? -14.557 -11.244 -4.480 1.00 48.75 89 VAL A O 1
ATOM 715 N N . GLY A 1 90 ? -14.193 -10.469 -2.397 1.00 60.47 90 GLY A N 1
ATOM 716 C CA . GLY A 1 90 ? -14.261 -11.757 -1.711 1.00 60.47 90 GLY A CA 1
ATOM 717 C C . GLY A 1 90 ? -15.711 -12.107 -1.368 1.00 60.47 90 GLY A C 1
ATOM 718 O O . GLY A 1 90 ? -16.630 -11.818 -2.130 1.00 60.47 90 GLY A O 1
ATOM 719 N N . ASN A 1 91 ? -15.949 -12.693 -0.193 1.00 47.03 91 ASN A N 1
ATOM 720 C CA . ASN A 1 91 ? -17.320 -12.903 0.272 1.00 47.03 91 ASN A CA 1
ATOM 721 C C . ASN A 1 91 ? -17.983 -11.537 0.546 1.00 47.03 91 ASN A C 1
ATOM 723 O O . ASN A 1 91 ? -17.395 -10.696 1.230 1.00 47.03 91 ASN A O 1
ATOM 727 N N . GLY A 1 92 ? -19.180 -11.310 -0.005 1.00 51.62 92 GLY A N 1
ATOM 728 C CA . GLY A 1 92 ? -19.893 -10.020 -0.053 1.00 51.62 92 GLY A CA 1
ATOM 729 C C . GLY A 1 92 ? -20.264 -9.373 1.290 1.00 51.62 92 GLY A C 1
ATOM 730 O O . GLY A 1 92 ? -20.946 -8.356 1.297 1.00 51.62 92 GLY A O 1
ATOM 731 N N . ASP A 1 93 ? -19.787 -9.905 2.415 1.00 55.00 93 ASP A N 1
ATOM 732 C CA . ASP A 1 93 ? -20.034 -9.396 3.769 1.00 55.00 93 ASP A CA 1
ATOM 733 C C . ASP A 1 93 ? -19.273 -8.093 4.083 1.00 55.00 93 ASP A C 1
ATOM 735 O O . ASP A 1 93 ? -19.556 -7.427 5.075 1.00 55.00 93 ASP A O 1
ATOM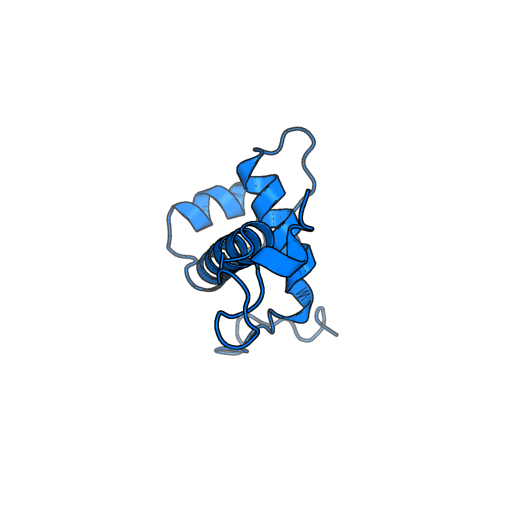 739 N N . SER A 1 94 ? -18.287 -7.721 3.256 1.00 53.94 94 SER A N 1
ATOM 740 C CA . SER A 1 94 ? -17.399 -6.566 3.487 1.00 53.94 94 SER A CA 1
ATOM 741 C C . SER A 1 94 ? -17.558 -5.420 2.480 1.00 53.94 94 SER A C 1
ATOM 743 O O . SER A 1 94 ? -16.791 -4.459 2.531 1.00 53.94 94 SER A O 1
ATOM 745 N N . ILE A 1 95 ? -18.556 -5.493 1.590 1.00 49.19 95 ILE A N 1
ATOM 746 C CA . ILE A 1 95 ? -18.802 -4.482 0.551 1.00 49.19 95 ILE A CA 1
ATOM 747 C C . ILE A 1 95 ? -20.131 -3.787 0.812 1.00 49.19 95 ILE A C 1
ATOM 749 O O . ILE A 1 95 ? -21.194 -4.403 0.770 1.00 49.19 95 ILE A O 1
ATOM 753 N N . ASN A 1 96 ? -20.071 -2.476 1.042 1.00 52.41 96 ASN A N 1
ATOM 754 C CA . ASN A 1 96 ? -21.255 -1.635 1.148 1.00 52.41 96 ASN A CA 1
ATOM 755 C C . ASN A 1 96 ? -21.562 -1.031 -0.226 1.00 52.41 96 ASN A C 1
ATOM 757 O O . ASN A 1 96 ? -21.118 0.064 -0.561 1.00 52.41 96 ASN A O 1
ATOM 761 N N . ILE A 1 97 ? -22.371 -1.757 -1.000 1.00 51.44 97 ILE A N 1
ATOM 762 C CA . ILE A 1 97 ? -22.763 -1.446 -2.389 1.00 51.44 97 ILE A CA 1
ATOM 763 C C . ILE A 1 97 ? -23.318 -0.011 -2.533 1.00 51.44 97 ILE A C 1
ATOM 765 O O . ILE A 1 97 ? -23.193 0.613 -3.578 1.00 51.44 97 ILE A O 1
ATOM 769 N N . TRP A 1 98 ? -23.896 0.538 -1.464 1.00 52.00 98 TRP A N 1
ATOM 770 C CA . TRP A 1 98 ? -24.496 1.874 -1.435 1.00 52.00 98 TRP A CA 1
ATOM 771 C C . TRP A 1 98 ? -23.498 3.033 -1.297 1.00 52.00 98 TRP A C 1
ATOM 773 O O . TRP A 1 98 ? -23.871 4.174 -1.550 1.00 52.00 98 TRP A O 1
ATOM 783 N N . VAL A 1 99 ? -22.263 2.770 -0.861 1.00 52.50 99 VAL A N 1
ATOM 784 C CA . VAL A 1 99 ? -21.232 3.802 -0.622 1.00 52.50 99 VAL A CA 1
ATOM 785 C C . VAL A 1 99 ? -20.129 3.762 -1.686 1.00 52.50 99 VAL A C 1
ATOM 787 O O . VAL A 1 99 ? -19.432 4.756 -1.874 1.00 52.50 99 VAL A O 1
ATOM 790 N N . ASP A 1 100 ? -19.980 2.632 -2.381 1.00 49.41 100 ASP A N 1
ATOM 791 C CA . ASP A 1 100 ? -18.919 2.379 -3.363 1.00 49.41 100 ASP A CA 1
ATOM 792 C C . ASP A 1 100 ? -19.371 2.575 -4.832 1.00 49.41 100 ASP A C 1
ATOM 794 O O . ASP A 1 100 ? -18.731 2.043 -5.740 1.00 49.41 100 ASP A O 1
ATOM 798 N N . ASN A 1 101 ? -20.449 3.338 -5.074 1.00 35.66 101 ASN A N 1
ATOM 799 C CA . ASN A 1 101 ? -20.931 3.716 -6.414 1.00 35.66 101 ASN A CA 1
ATOM 800 C C . ASN A 1 101 ? -20.730 5.207 -6.711 1.00 35.66 101 ASN A C 1
ATOM 802 O O . ASN A 1 101 ? -21.106 6.031 -5.847 1.00 35.66 101 ASN A O 1
#

Sequence (101 aa):
MLPWKNLCQPKGMGAIGIQDMRLFNIALLGRQVWRLVNNKESICFKVLSSKYFPDDNIFKAKRMDKALLTWLSIAAATEMLKNGFDLQVGNGDSINIWVDN

Radius of gyration: 17.61 Å; chains: 1; bounding box: 51×30×41 Å

Secondary structure (DSSP, 8-state):
---HHHHTS-GGGTS-----HHHHHHHHHHHHHHHHHH-TTSHHHHHHHHHH-TTS-GGGPPP-TT--HHHHHHHHHHHHTGGG------SGGG--TTT--